Protein AF-A0A938EVN6-F1 (afdb_monomer_lite)

Radius of gyration: 15.22 Å; chains: 1; bounding box: 38×29×47 Å

Secondary structure (DSSP, 8-state):
-HHHHHHHHHHHHHHHHHHHHHHTT-HHHHHHHHHHHHHTT---HHHHHHHHHHHHHTT-HHHHHHHHHHHHHHSS-HHHHHHHHHHHHHHHHHHHHHHHH-

Sequence (102 aa):
MVLLLNSIEKVRNNEVKALLLIDKNRVENAEKLLLRNLRTGTDSVLTYDLLIRIYNQKKDYSSLVKTLNSGIRTTGKKVFYRKLKKTVILSKLFQDIEDLSS

Foldseek 3Di:
DVVVVVLVVLQVVLLVVLVVCVVVVVLVSSLVSLVVNVVVLDLDPSSLVSQLVSCVVVVVLVSNLVSLVVNLVRYPCNVVSVVVNVVSVVVVVVVVVVVVVD

Structure (mmCIF, N/CA/C/O backbone):
data_AF-A0A938EVN6-F1
#
_entry.id   AF-A0A938EVN6-F1
#
loop_
_atom_site.group_PDB
_atom_site.id
_atom_site.type_symbol
_atom_site.label_atom_id
_atom_site.label_alt_id
_atom_site.label_comp_id
_atom_site.label_asym_id
_atom_site.label_entity_id
_atom_site.label_seq_id
_atom_site.pdbx_PDB_ins_code
_atom_site.Cartn_x
_atom_site.Cartn_y
_atom_site.Cartn_z
_atom_site.occupancy
_atom_site.B_iso_or_equiv
_atom_site.auth_seq_id
_atom_site.auth_comp_id
_atom_site.auth_asym_id
_atom_site.auth_atom_id
_atom_site.pdbx_PDB_model_num
ATOM 1 N N . MET A 1 1 ? 21.010 1.126 -21.474 1.00 61.22 1 MET A N 1
ATOM 2 C CA . MET A 1 1 ? 19.654 1.656 -21.757 1.00 61.22 1 MET A CA 1
ATOM 3 C C . MET A 1 1 ? 18.580 0.560 -21.772 1.00 61.22 1 MET A C 1
ATOM 5 O O . MET A 1 1 ? 17.590 0.713 -21.074 1.00 61.22 1 MET A O 1
ATOM 9 N N . VAL A 1 2 ? 18.793 -0.573 -22.458 1.00 63.12 2 VAL A N 1
ATOM 10 C CA . VAL A 1 2 ? 17.824 -1.696 -22.549 1.00 63.12 2 VAL A CA 1
ATOM 11 C C . VAL A 1 2 ? 17.418 -2.294 -21.186 1.00 63.12 2 VAL A C 1
ATOM 13 O O . VAL A 1 2 ? 16.242 -2.537 -20.946 1.00 63.12 2 VAL A O 1
ATOM 16 N N . LEU A 1 3 ? 18.358 -2.456 -20.245 1.00 63.75 3 LEU A N 1
ATOM 17 C CA . LEU A 1 3 ? 18.066 -3.018 -18.912 1.00 63.75 3 LEU A CA 1
ATOM 18 C C . LEU A 1 3 ? 17.114 -2.154 -18.061 1.00 63.75 3 LEU A C 1
ATOM 20 O O . LEU A 1 3 ? 16.331 -2.696 -17.285 1.00 63.75 3 LEU A O 1
ATOM 24 N N . LEU A 1 4 ? 17.165 -0.826 -18.220 1.00 62.97 4 LEU A N 1
ATOM 25 C CA . LEU A 1 4 ? 16.283 0.113 -17.512 1.00 62.97 4 LEU A CA 1
ATOM 26 C C . LEU A 1 4 ? 14.866 0.114 -18.098 1.00 62.97 4 LEU A C 1
ATOM 28 O O . LEU A 1 4 ? 13.891 0.208 -17.362 1.00 62.97 4 LEU A O 1
ATOM 32 N N . LEU A 1 5 ? 14.737 -0.036 -19.418 1.00 65.88 5 LEU A N 1
ATOM 33 C CA . LEU A 1 5 ? 13.431 -0.154 -20.071 1.00 65.88 5 LEU A CA 1
ATOM 34 C C . LEU A 1 5 ? 12.709 -1.434 -19.625 1.00 65.88 5 LEU A C 1
ATOM 36 O O . LEU A 1 5 ? 11.546 -1.375 -19.224 1.00 65.88 5 LEU A O 1
ATOM 40 N N . ASN A 1 6 ? 13.435 -2.553 -19.561 1.00 73.75 6 ASN A N 1
ATOM 41 C CA . ASN A 1 6 ? 12.892 -3.835 -19.104 1.00 73.75 6 ASN A CA 1
ATOM 42 C C . ASN A 1 6 ? 12.433 -3.798 -17.633 1.00 73.75 6 ASN A C 1
ATOM 44 O O . ASN A 1 6 ? 11.465 -4.468 -17.265 1.00 73.75 6 ASN A O 1
ATOM 48 N N . SER A 1 7 ? 13.111 -3.033 -16.767 1.00 82.06 7 SER A N 1
ATOM 49 C CA . SER A 1 7 ? 12.720 -2.919 -15.357 1.00 82.06 7 SER A CA 1
ATOM 50 C C . SER A 1 7 ? 11.464 -2.063 -15.173 1.00 82.06 7 SER A C 1
ATOM 52 O O . SER A 1 7 ? 10.577 -2.455 -14.412 1.00 82.06 7 SER A O 1
ATOM 54 N N . ILE A 1 8 ? 11.337 -0.956 -15.911 1.00 88.69 8 ILE A N 1
ATOM 55 C CA . ILE A 1 8 ? 10.146 -0.092 -15.894 1.00 88.69 8 ILE A CA 1
ATOM 56 C C . ILE A 1 8 ? 8.918 -0.848 -16.413 1.00 88.69 8 ILE A C 1
ATOM 58 O O . ILE A 1 8 ? 7.848 -0.793 -15.803 1.00 88.69 8 ILE A O 1
ATOM 62 N N . GLU A 1 9 ? 9.063 -1.595 -17.507 1.00 92.88 9 GLU A N 1
ATOM 63 C CA . GLU A 1 9 ? 7.973 -2.397 -18.065 1.00 92.88 9 GLU A CA 1
ATOM 64 C C . GLU A 1 9 ? 7.508 -3.478 -17.080 1.00 92.88 9 GLU A C 1
ATOM 66 O O . GLU A 1 9 ? 6.310 -3.670 -16.862 1.00 92.88 9 GLU A O 1
ATOM 71 N N . LYS A 1 10 ? 8.450 -4.134 -16.394 1.00 94.69 10 LYS A N 1
ATOM 72 C CA . LYS A 1 10 ? 8.136 -5.117 -15.354 1.00 94.69 10 LYS A CA 1
ATOM 73 C C . LYS A 1 10 ? 7.366 -4.504 -14.182 1.00 94.69 10 LYS A C 1
ATOM 75 O O . LYS A 1 10 ? 6.420 -5.132 -13.706 1.00 94.69 10 LYS A O 1
ATOM 80 N N . VAL A 1 11 ? 7.740 -3.302 -13.734 1.00 96.69 11 VAL A N 1
ATOM 81 C CA . VAL A 1 11 ? 7.013 -2.569 -12.679 1.00 96.69 11 VAL A CA 1
ATOM 82 C C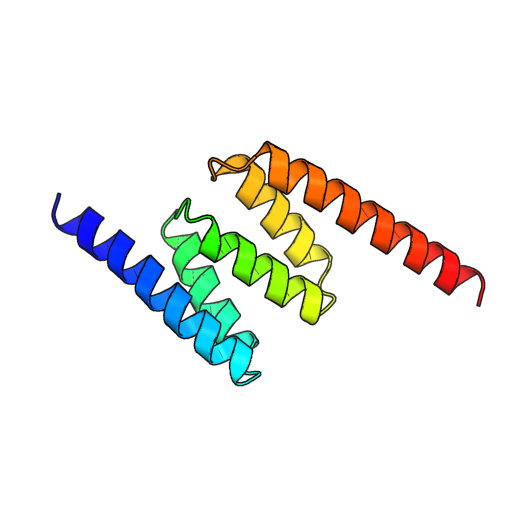 . VAL A 1 11 ? 5.564 -2.333 -13.101 1.00 96.69 11 VAL A C 1
ATOM 84 O O . VAL A 1 11 ? 4.657 -2.730 -12.367 1.00 96.69 11 VAL A O 1
ATOM 87 N N . ARG A 1 12 ? 5.342 -1.796 -14.307 1.00 96.00 12 ARG A N 1
ATOM 88 C CA . ARG A 1 12 ? 3.996 -1.529 -14.847 1.00 96.00 12 ARG A CA 1
ATOM 89 C C . ARG A 1 12 ? 3.164 -2.800 -15.001 1.00 96.00 12 ARG A C 1
ATOM 91 O O . ARG A 1 12 ? 2.007 -2.844 -14.593 1.00 96.00 12 ARG A O 1
ATOM 98 N N . ASN A 1 13 ? 3.764 -3.871 -15.516 1.00 96.88 13 ASN A N 1
ATOM 99 C CA . ASN A 1 13 ? 3.092 -5.164 -15.646 1.00 96.88 13 ASN A CA 1
ATOM 100 C C . ASN A 1 13 ? 2.676 -5.738 -14.285 1.00 96.88 13 ASN A C 1
ATOM 102 O O . ASN A 1 13 ? 1.601 -6.328 -14.160 1.00 96.88 13 ASN A O 1
ATOM 106 N N . ASN A 1 14 ? 3.504 -5.562 -13.254 1.00 97.81 14 ASN A N 1
ATOM 107 C CA . ASN A 1 14 ? 3.144 -5.957 -11.896 1.00 97.81 14 ASN A CA 1
ATOM 108 C C . ASN A 1 14 ? 2.001 -5.102 -11.333 1.00 97.81 14 ASN A C 1
ATOM 110 O O . ASN A 1 14 ? 1.137 -5.658 -10.665 1.00 97.81 14 ASN A O 1
ATOM 114 N N . GLU A 1 15 ? 1.956 -3.798 -11.619 1.00 98.25 15 GLU A N 1
ATOM 115 C CA . GLU A 1 15 ? 0.871 -2.900 -11.184 1.00 98.25 15 GLU A CA 1
ATOM 116 C C . GLU A 1 15 ? -0.472 -3.276 -11.816 1.00 98.25 15 GLU A C 1
ATOM 118 O O . GLU A 1 15 ? -1.467 -3.409 -11.105 1.00 98.25 15 GLU A O 1
ATOM 123 N N . VAL A 1 16 ? -0.494 -3.542 -13.126 1.00 98.19 16 VAL A N 1
ATOM 124 C CA . VAL A 1 16 ? -1.702 -4.008 -13.830 1.00 98.19 16 VAL A CA 1
ATOM 125 C C . VAL A 1 16 ? -2.180 -5.343 -13.257 1.00 98.19 16 VAL A C 1
ATOM 127 O O . VAL A 1 16 ? -3.361 -5.513 -12.957 1.00 98.19 16 VAL A O 1
ATOM 130 N N . LYS A 1 17 ? -1.265 -6.293 -13.034 1.00 98.19 17 LYS A N 1
ATOM 131 C CA . LYS A 1 17 ? -1.605 -7.573 -12.391 1.00 98.19 17 LYS A CA 1
ATOM 132 C C . LYS A 1 17 ? -2.115 -7.379 -10.964 1.00 98.19 17 LYS A C 1
ATOM 134 O O . LYS A 1 17 ? -3.046 -8.071 -10.563 1.00 98.19 17 LYS A O 1
ATOM 139 N N . ALA A 1 18 ? -1.521 -6.463 -10.201 1.00 98.12 18 ALA A N 1
ATOM 140 C CA . ALA A 1 18 ? -1.938 -6.167 -8.837 1.00 98.12 18 ALA A CA 1
ATOM 141 C C . ALA A 1 18 ? -3.353 -5.579 -8.798 1.00 98.12 18 ALA A C 1
ATOM 143 O O . ALA A 1 18 ? -4.150 -6.029 -7.982 1.00 98.12 18 ALA A O 1
ATOM 144 N N . LEU A 1 19 ? -3.697 -4.663 -9.710 1.00 97.94 19 LEU A N 1
ATOM 145 C CA . LEU A 1 19 ? -5.062 -4.146 -9.869 1.00 97.94 19 LEU A CA 1
ATOM 146 C C . LEU A 1 19 ? -6.075 -5.276 -10.095 1.00 97.94 19 LEU A C 1
ATOM 148 O O . LEU A 1 19 ? -7.019 -5.416 -9.322 1.00 97.94 19 LEU A O 1
ATOM 152 N N . LEU A 1 20 ? -5.815 -6.157 -11.066 1.00 97.81 20 LEU A N 1
ATOM 153 C CA . LEU A 1 20 ? -6.687 -7.307 -11.345 1.00 97.81 20 LEU A CA 1
ATOM 154 C C . LEU A 1 20 ? -6.814 -8.265 -10.151 1.00 97.81 20 LEU A C 1
ATOM 156 O O . LEU A 1 20 ? -7.847 -8.908 -9.968 1.00 97.81 20 LEU A O 1
ATOM 160 N N . LEU A 1 21 ? -5.754 -8.411 -9.352 1.00 97.88 21 LEU A N 1
ATOM 161 C CA . LEU A 1 21 ? -5.778 -9.228 -8.140 1.00 97.88 21 LEU A CA 1
ATOM 162 C C . LEU A 1 21 ? -6.587 -8.564 -7.022 1.00 97.88 21 LEU A C 1
ATOM 164 O O . LEU A 1 21 ? -7.320 -9.276 -6.339 1.00 97.88 21 LEU A O 1
ATOM 168 N N . ILE A 1 22 ? -6.494 -7.242 -6.857 1.00 96.75 22 ILE A N 1
ATOM 169 C CA . ILE A 1 22 ? -7.315 -6.474 -5.908 1.00 96.75 22 ILE A CA 1
ATOM 170 C C . ILE A 1 22 ? -8.799 -6.632 -6.257 1.00 96.75 22 ILE A C 1
ATOM 172 O O . ILE A 1 22 ? -9.583 -6.977 -5.377 1.00 96.75 22 ILE A O 1
ATOM 176 N N . ASP A 1 23 ? -9.171 -6.488 -7.531 1.00 95.75 23 ASP A N 1
ATOM 177 C CA . ASP A 1 23 ? -10.567 -6.627 -7.980 1.00 95.75 23 ASP A CA 1
ATOM 178 C C . ASP A 1 23 ? -11.116 -8.046 -7.760 1.00 95.75 23 ASP A C 1
ATOM 180 O O . ASP A 1 23 ? -12.298 -8.240 -7.492 1.00 95.75 23 ASP A O 1
ATOM 184 N N . LYS A 1 24 ? -10.240 -9.057 -7.806 1.00 96.88 24 LYS A N 1
ATOM 185 C CA . LYS A 1 24 ? -10.569 -10.458 -7.493 1.00 96.88 24 LYS A CA 1
ATOM 186 C C . LYS A 1 24 ? -10.477 -10.792 -5.999 1.00 96.88 24 LYS A C 1
ATOM 188 O O . LYS A 1 24 ? -10.473 -11.973 -5.651 1.00 96.88 24 LYS A O 1
ATOM 193 N N . ASN A 1 25 ? -10.346 -9.789 -5.131 1.00 94.69 25 ASN A N 1
ATOM 194 C CA . ASN A 1 25 ? -10.159 -9.928 -3.685 1.00 94.69 25 ASN A CA 1
ATOM 195 C C . ASN A 1 25 ? -8.956 -10.813 -3.281 1.00 94.69 25 ASN A C 1
ATOM 197 O O . ASN A 1 25 ? -8.940 -11.429 -2.221 1.00 94.69 25 ASN A O 1
ATOM 201 N N . ARG A 1 26 ? -7.921 -10.894 -4.129 1.00 96.56 26 ARG A N 1
ATOM 202 C CA . ARG A 1 26 ? -6.659 -11.619 -3.879 1.00 96.56 26 ARG A CA 1
ATOM 203 C C . ARG A 1 26 ? -5.571 -10.649 -3.417 1.00 96.56 26 ARG A C 1
ATOM 205 O O . ARG A 1 26 ? -4.504 -10.539 -4.033 1.00 96.56 26 ARG A O 1
ATOM 212 N N . VAL A 1 27 ? -5.873 -9.924 -2.348 1.00 96.25 27 VAL A N 1
ATOM 213 C CA . VAL A 1 27 ? -5.130 -8.750 -1.871 1.00 96.25 27 VAL A CA 1
ATOM 214 C C . VAL A 1 27 ? -3.688 -9.095 -1.474 1.00 96.25 27 VAL A C 1
ATOM 216 O O . VAL A 1 27 ? -2.764 -8.356 -1.810 1.00 96.25 27 VAL A O 1
ATOM 219 N N . GLU A 1 28 ? -3.443 -10.255 -0.867 1.00 96.81 28 GLU A N 1
ATOM 220 C CA . GLU A 1 28 ? -2.105 -10.700 -0.446 1.00 96.81 28 GLU A CA 1
ATOM 221 C C . GLU A 1 28 ? -1.179 -10.955 -1.642 1.00 96.81 28 GLU A C 1
ATOM 223 O O . GLU A 1 28 ? 0.030 -10.721 -1.584 1.00 96.81 28 GLU A O 1
ATOM 228 N N . ASN A 1 29 ? -1.738 -11.445 -2.750 1.00 97.56 29 ASN A N 1
ATOM 229 C CA . ASN A 1 29 ? -0.972 -11.676 -3.971 1.00 97.56 29 ASN A CA 1
ATOM 230 C C . ASN A 1 29 ? -0.636 -10.354 -4.666 1.00 97.56 29 ASN A C 1
ATOM 232 O O . ASN A 1 29 ? 0.481 -10.199 -5.167 1.00 97.56 29 ASN A O 1
ATOM 236 N N . ALA A 1 30 ? -1.572 -9.400 -4.657 1.00 97.94 30 ALA A N 1
ATOM 237 C CA . ALA A 1 30 ? -1.329 -8.046 -5.143 1.00 97.94 30 ALA A CA 1
ATOM 238 C C . ALA A 1 30 ? -0.213 -7.371 -4.332 1.00 97.94 30 ALA A C 1
ATOM 240 O O . ALA A 1 30 ? 0.752 -6.865 -4.907 1.00 97.94 30 ALA A O 1
ATOM 241 N N . GLU A 1 31 ? -0.283 -7.460 -3.003 1.00 98.31 31 GLU A N 1
ATOM 242 C CA . GLU A 1 31 ? 0.728 -6.924 -2.092 1.00 98.31 31 GLU A CA 1
ATOM 243 C C . GLU A 1 31 ? 2.122 -7.485 -2.406 1.00 98.31 31 GLU A C 1
ATOM 245 O O . GLU A 1 31 ? 3.073 -6.728 -2.607 1.00 98.31 31 GLU A O 1
ATOM 250 N N . LYS A 1 32 ? 2.248 -8.812 -2.543 1.00 98.00 32 LYS A N 1
ATOM 251 C CA . LYS A 1 32 ? 3.524 -9.466 -2.879 1.00 98.00 32 LYS A CA 1
ATOM 252 C C . LYS A 1 32 ? 4.124 -8.957 -4.191 1.00 98.00 32 LYS A C 1
ATOM 254 O O . LYS A 1 32 ? 5.346 -8.826 -4.276 1.00 98.00 32 LYS A O 1
ATOM 259 N N . LEU A 1 33 ? 3.308 -8.691 -5.214 1.00 97.19 33 LEU A N 1
ATOM 260 C CA . LEU A 1 33 ? 3.790 -8.140 -6.486 1.00 97.19 33 LEU A CA 1
ATOM 261 C C . LEU A 1 33 ? 4.308 -6.711 -6.322 1.00 97.19 33 LEU A C 1
ATOM 263 O O . LEU A 1 33 ? 5.404 -6.401 -6.786 1.00 97.19 33 LEU A O 1
ATOM 267 N N . LEU A 1 34 ? 3.568 -5.863 -5.617 1.00 98.12 34 LEU A N 1
ATOM 268 C CA . LEU A 1 34 ? 3.939 -4.462 -5.416 1.00 98.12 34 LEU A CA 1
ATOM 269 C C . LEU A 1 34 ? 5.174 -4.320 -4.516 1.00 98.12 34 LEU A C 1
ATOM 271 O O . LEU A 1 34 ? 6.056 -3.508 -4.788 1.00 98.12 34 LEU A O 1
ATOM 275 N N . LEU A 1 35 ? 5.324 -5.178 -3.505 1.00 97.75 35 LEU A N 1
ATOM 276 C CA . LEU A 1 35 ? 6.544 -5.232 -2.695 1.00 97.75 35 LEU A CA 1
ATOM 277 C C . LEU A 1 35 ? 7.774 -5.639 -3.520 1.00 97.75 35 LEU A C 1
ATOM 279 O O . LEU A 1 35 ? 8.881 -5.182 -3.230 1.00 97.75 35 LEU A O 1
ATOM 283 N N . ARG A 1 36 ? 7.615 -6.457 -4.571 1.00 96.38 36 ARG A N 1
ATOM 284 C CA . ARG A 1 36 ? 8.716 -6.746 -5.509 1.00 96.38 36 ARG A CA 1
ATOM 285 C C . ARG A 1 36 ? 9.114 -5.507 -6.307 1.00 96.38 36 ARG A C 1
ATOM 287 O O . ARG A 1 36 ? 10.309 -5.324 -6.512 1.00 96.38 36 ARG A O 1
ATOM 294 N N . ASN A 1 37 ? 8.165 -4.652 -6.695 1.00 96.50 37 ASN A N 1
ATOM 295 C CA . ASN A 1 37 ? 8.477 -3.370 -7.338 1.00 96.50 37 ASN A CA 1
ATOM 296 C C . ASN A 1 37 ? 9.279 -2.459 -6.396 1.00 96.50 37 ASN A C 1
ATOM 298 O O . ASN A 1 37 ? 10.275 -1.866 -6.802 1.00 96.50 37 ASN A O 1
ATOM 302 N N . LEU A 1 38 ? 8.907 -2.387 -5.114 1.00 94.81 38 LEU A N 1
ATOM 303 C CA . LEU A 1 38 ? 9.668 -1.589 -4.146 1.00 94.81 38 LEU A CA 1
ATOM 304 C C . LEU A 1 38 ? 11.115 -2.080 -3.985 1.00 94.81 38 LEU A C 1
ATOM 306 O O . LEU A 1 38 ? 12.028 -1.264 -3.871 1.00 94.81 38 LEU A O 1
ATOM 310 N N . ARG A 1 39 ? 11.353 -3.398 -4.035 1.00 93.44 39 ARG A N 1
ATOM 311 C CA . ARG A 1 39 ? 12.710 -3.980 -3.966 1.00 93.44 39 ARG A CA 1
ATOM 312 C C . ARG A 1 39 ? 13.597 -3.609 -5.153 1.00 93.44 39 ARG A C 1
ATOM 314 O O . ARG A 1 39 ? 14.812 -3.663 -5.016 1.00 93.44 39 ARG A O 1
ATOM 321 N N . THR A 1 40 ? 13.021 -3.229 -6.294 1.00 91.12 40 THR A N 1
ATOM 322 C CA . THR A 1 40 ? 13.795 -2.724 -7.439 1.00 91.12 40 THR A CA 1
ATOM 323 C C . THR A 1 40 ? 14.073 -1.223 -7.350 1.00 91.12 40 THR A C 1
ATOM 325 O O . THR A 1 40 ? 14.615 -0.664 -8.297 1.00 91.12 40 THR A O 1
ATOM 328 N N . GLY A 1 41 ? 13.686 -0.558 -6.255 1.00 89.31 41 GLY A N 1
ATOM 329 C CA . GLY A 1 41 ? 13.895 0.878 -6.066 1.00 89.31 41 GLY A CA 1
ATOM 330 C C . GLY A 1 41 ? 12.983 1.754 -6.926 1.00 89.31 41 GLY A C 1
ATOM 331 O O . GLY A 1 41 ? 13.380 2.857 -7.285 1.00 89.31 41 GLY A O 1
ATOM 332 N N . THR A 1 42 ? 11.789 1.270 -7.293 1.00 93.00 42 THR A N 1
ATOM 333 C CA . THR A 1 42 ? 10.855 2.064 -8.106 1.00 93.00 42 THR A CA 1
ATOM 334 C C . THR A 1 42 ? 10.422 3.352 -7.397 1.00 93.00 42 THR A C 1
ATOM 336 O O . THR A 1 42 ? 10.181 3.368 -6.189 1.00 93.00 42 THR A O 1
ATOM 339 N N . ASP A 1 43 ? 10.254 4.420 -8.170 1.00 94.38 43 ASP A N 1
ATOM 340 C CA . ASP A 1 43 ? 9.608 5.673 -7.777 1.00 94.38 43 ASP A CA 1
ATOM 341 C C . ASP A 1 43 ? 8.149 5.759 -8.269 1.00 94.38 43 ASP A C 1
ATOM 343 O O . ASP A 1 43 ? 7.510 6.811 -8.149 1.00 94.38 43 ASP A O 1
ATOM 347 N N . SER A 1 44 ? 7.605 4.656 -8.805 1.00 96.62 44 SER A N 1
ATOM 348 C CA . SER A 1 44 ? 6.268 4.624 -9.389 1.00 96.62 44 SER A CA 1
ATOM 349 C C . SER A 1 44 ? 5.199 4.956 -8.356 1.00 96.62 44 SER A C 1
ATOM 351 O O . SER A 1 44 ? 4.937 4.192 -7.425 1.00 96.62 44 SER A O 1
ATOM 353 N N . VAL A 1 45 ? 4.533 6.090 -8.569 1.00 97.31 45 VAL A N 1
ATOM 354 C CA . VAL A 1 45 ? 3.428 6.571 -7.734 1.00 97.31 45 VAL A CA 1
ATOM 355 C C . VAL A 1 45 ? 2.320 5.521 -7.630 1.00 97.31 45 VAL A C 1
ATOM 357 O O . VAL A 1 45 ? 1.843 5.269 -6.529 1.00 97.31 45 VAL A O 1
ATOM 360 N N . LEU A 1 46 ? 1.988 4.840 -8.733 1.00 97.62 46 LEU A N 1
ATOM 361 C CA . LEU A 1 46 ? 0.923 3.838 -8.749 1.00 97.62 46 LEU A CA 1
ATOM 362 C C . LEU A 1 46 ? 1.239 2.646 -7.834 1.00 97.62 46 LEU A C 1
ATOM 364 O O . LEU A 1 46 ? 0.357 2.178 -7.118 1.00 97.62 46 LEU A O 1
ATOM 368 N N . THR A 1 47 ? 2.494 2.186 -7.786 1.00 98.31 47 THR A N 1
ATOM 369 C CA . THR A 1 47 ? 2.903 1.121 -6.857 1.00 98.31 47 THR A CA 1
ATOM 370 C C . THR A 1 47 ? 2.615 1.511 -5.402 1.00 98.31 47 THR A C 1
ATOM 372 O O . THR A 1 47 ? 2.075 0.704 -4.641 1.00 98.31 47 THR A O 1
ATOM 375 N N . TYR A 1 48 ? 2.944 2.746 -5.010 1.00 98.50 48 TYR A N 1
ATOM 376 C CA . TYR A 1 48 ? 2.685 3.243 -3.656 1.00 98.50 48 TYR A CA 1
ATOM 377 C C . TYR A 1 48 ? 1.189 3.422 -3.379 1.00 98.50 48 TYR A C 1
ATOM 379 O O . TYR A 1 48 ? 0.725 2.989 -2.324 1.00 98.50 48 TYR A O 1
ATOM 387 N N . ASP A 1 49 ? 0.430 3.990 -4.317 1.00 98.31 49 ASP A N 1
ATOM 388 C CA . ASP A 1 49 ? -1.018 4.192 -4.177 1.00 98.31 49 ASP A CA 1
ATOM 389 C C . ASP A 1 49 ? -1.769 2.863 -4.009 1.00 98.31 49 ASP A C 1
ATOM 391 O O . ASP A 1 49 ? -2.653 2.741 -3.156 1.00 98.31 49 ASP A O 1
ATOM 395 N N . LEU A 1 50 ? -1.385 1.829 -4.762 1.00 98.31 50 LEU A N 1
ATOM 396 C CA . LEU A 1 50 ? -1.984 0.501 -4.631 1.00 98.31 50 LEU A CA 1
ATOM 397 C C . LEU A 1 50 ? -1.653 -0.150 -3.284 1.00 98.31 50 LEU A C 1
ATOM 399 O O . LEU A 1 50 ? -2.542 -0.727 -2.660 1.00 98.31 50 LEU A O 1
ATOM 403 N N . LEU A 1 51 ? -0.417 -0.022 -2.792 1.00 98.44 51 LEU A N 1
ATOM 404 C CA . LEU A 1 51 ? -0.058 -0.506 -1.453 1.00 98.44 51 LEU A CA 1
ATOM 405 C C . LEU A 1 51 ? -0.825 0.238 -0.355 1.00 98.44 51 LEU A C 1
ATOM 407 O O . LEU A 1 51 ? -1.317 -0.389 0.579 1.00 98.44 51 LEU A O 1
ATOM 411 N N . ILE A 1 52 ? -0.986 1.556 -0.483 1.00 98.25 52 ILE A N 1
ATOM 412 C CA . ILE A 1 52 ? -1.803 2.372 0.428 1.00 98.25 52 ILE A CA 1
ATOM 413 C C . ILE A 1 52 ? -3.244 1.859 0.457 1.00 98.25 52 ILE A C 1
ATOM 415 O O . ILE A 1 52 ? -3.786 1.639 1.540 1.00 98.25 52 ILE A O 1
ATOM 419 N N . ARG A 1 53 ? -3.850 1.607 -0.711 1.00 97.12 53 ARG A N 1
ATOM 420 C CA . ARG A 1 53 ? -5.207 1.047 -0.812 1.00 97.12 53 ARG A CA 1
ATOM 421 C C . ARG A 1 53 ? -5.312 -0.310 -0.115 1.00 97.12 53 ARG A C 1
ATOM 423 O O . ARG A 1 53 ? -6.235 -0.513 0.670 1.00 97.12 53 ARG A O 1
ATOM 430 N N . ILE A 1 54 ? -4.357 -1.204 -0.369 1.00 97.94 54 ILE A N 1
ATOM 431 C CA . ILE A 1 54 ? -4.295 -2.535 0.249 1.00 97.94 54 ILE A CA 1
ATOM 432 C C . ILE A 1 54 ? -4.208 -2.426 1.775 1.00 97.94 54 ILE A C 1
ATOM 434 O O . ILE A 1 54 ? -5.009 -3.035 2.483 1.00 97.94 54 ILE A O 1
ATOM 438 N N . TYR A 1 55 ? -3.265 -1.642 2.297 1.00 98.06 55 TYR A N 1
ATOM 439 C CA . TYR A 1 55 ? -3.064 -1.536 3.742 1.00 98.06 55 TYR A CA 1
ATOM 440 C C . TYR A 1 55 ? -4.228 -0.847 4.446 1.00 98.06 55 TYR A C 1
ATOM 442 O O . TYR A 1 55 ? -4.592 -1.252 5.549 1.00 98.06 55 TYR A O 1
ATOM 450 N N . ASN A 1 56 ? -4.870 0.118 3.788 1.00 95.12 56 ASN A N 1
ATOM 451 C CA . ASN A 1 56 ? -6.100 0.714 4.289 1.00 95.12 56 ASN A CA 1
ATOM 452 C C . ASN A 1 56 ? -7.243 -0.316 4.365 1.00 95.12 56 ASN A C 1
ATOM 454 O O . ASN A 1 56 ? -7.902 -0.418 5.395 1.00 95.12 56 ASN A O 1
ATOM 458 N N . GLN A 1 57 ? -7.437 -1.136 3.323 1.00 94.06 57 GLN A N 1
ATOM 459 C CA . GLN A 1 57 ? -8.454 -2.200 3.313 1.00 94.06 57 GLN A CA 1
ATOM 460 C C . GLN A 1 57 ? -8.209 -3.246 4.411 1.00 94.06 57 GLN A C 1
ATOM 462 O O . GLN A 1 57 ? -9.148 -3.678 5.073 1.00 94.06 57 GLN A O 1
ATOM 467 N N . LYS A 1 58 ? -6.947 -3.629 4.636 1.00 95.06 58 LYS A N 1
ATOM 468 C CA . LYS A 1 58 ? -6.552 -4.582 5.689 1.00 95.06 58 LYS A CA 1
ATOM 469 C C . LYS A 1 58 ? -6.603 -3.986 7.101 1.00 95.06 58 LYS A C 1
ATOM 471 O O . LYS A 1 58 ? -6.336 -4.709 8.056 1.00 95.06 58 LYS A O 1
ATOM 476 N N . LYS A 1 59 ? -6.887 -2.682 7.239 1.00 93.88 59 LYS A N 1
ATOM 477 C CA . LYS A 1 59 ? -6.727 -1.912 8.486 1.00 93.88 59 LYS A CA 1
ATOM 478 C C . LYS A 1 59 ? -5.320 -2.056 9.099 1.00 93.88 59 LYS A C 1
ATOM 480 O O . LYS A 1 59 ? -5.141 -1.945 10.309 1.00 93.88 59 LYS A O 1
ATOM 485 N N . ASP A 1 60 ? -4.302 -2.280 8.264 1.00 96.75 60 ASP A N 1
ATOM 486 C CA . ASP A 1 60 ? -2.901 -2.371 8.684 1.00 96.75 60 ASP A CA 1
ATOM 487 C C . ASP A 1 60 ? -2.267 -0.973 8.690 1.00 96.75 60 ASP A C 1
ATOM 489 O O . ASP A 1 60 ? -1.576 -0.546 7.757 1.00 96.75 60 ASP A O 1
ATOM 493 N N . TYR A 1 61 ? -2.523 -0.239 9.771 1.00 95.06 61 TYR A N 1
ATOM 494 C CA . TYR A 1 61 ? -2.052 1.135 9.942 1.00 95.06 61 TYR A CA 1
ATOM 495 C C . TYR A 1 61 ? -0.522 1.255 9.963 1.00 95.06 61 TYR A C 1
ATOM 497 O O . TYR A 1 61 ? 0.029 2.247 9.478 1.00 95.06 61 TYR A O 1
ATOM 505 N N . SER A 1 62 ? 0.182 0.246 10.484 1.00 95.94 62 SER A N 1
ATOM 506 C CA . SER A 1 62 ? 1.647 0.260 10.563 1.00 95.94 62 SER A CA 1
ATOM 507 C C . SER A 1 62 ? 2.259 0.238 9.166 1.00 95.94 62 SER A C 1
ATOM 509 O O . SER A 1 62 ? 3.078 1.100 8.819 1.00 95.94 62 SER A O 1
ATOM 511 N N . SER A 1 63 ? 1.818 -0.702 8.327 1.00 98.12 63 SER A N 1
ATOM 512 C CA . SER A 1 63 ? 2.295 -0.813 6.948 1.00 98.12 63 SER A CA 1
ATOM 513 C C . SER A 1 63 ? 1.842 0.366 6.089 1.00 98.12 63 SER A C 1
ATOM 515 O O . SER A 1 63 ? 2.624 0.867 5.274 1.00 98.12 63 SER A O 1
ATOM 517 N N . LEU A 1 64 ? 0.636 0.889 6.323 1.00 98.12 64 LEU A N 1
ATOM 518 C CA . LEU A 1 64 ? 0.126 2.089 5.661 1.00 98.12 64 LEU A CA 1
ATOM 519 C C . LEU A 1 64 ? 1.035 3.305 5.911 1.00 98.12 64 LEU A C 1
ATOM 521 O O . LEU A 1 64 ? 1.508 3.939 4.964 1.00 98.12 64 LEU A O 1
ATOM 525 N N . VAL A 1 65 ? 1.357 3.601 7.175 1.00 98.00 65 VAL A N 1
ATOM 526 C CA . VAL A 1 65 ? 2.228 4.735 7.535 1.00 98.00 65 VAL A CA 1
ATOM 527 C C . VAL A 1 65 ? 3.649 4.543 7.004 1.00 98.00 65 VAL A C 1
ATOM 529 O O . VAL A 1 65 ? 4.253 5.500 6.505 1.00 98.00 65 VAL A O 1
ATOM 532 N N . LYS A 1 66 ? 4.194 3.320 7.064 1.00 98.00 66 LYS A N 1
ATOM 533 C CA . LYS A 1 66 ? 5.502 3.000 6.466 1.00 98.00 66 LYS A CA 1
ATOM 534 C C . LYS A 1 66 ? 5.506 3.269 4.961 1.00 98.00 66 LYS A C 1
ATOM 536 O O . LYS A 1 66 ? 6.425 3.922 4.469 1.00 98.00 66 LYS A O 1
ATOM 541 N N . THR A 1 67 ? 4.464 2.846 4.254 1.00 98.25 67 THR A N 1
ATOM 542 C CA . THR A 1 67 ? 4.321 3.046 2.804 1.00 98.25 67 THR A CA 1
ATOM 543 C C . THR A 1 67 ? 4.233 4.526 2.450 1.00 98.25 67 THR A C 1
ATOM 545 O O . THR A 1 67 ? 4.963 4.986 1.573 1.00 98.25 67 THR A O 1
ATOM 548 N N . LEU A 1 68 ? 3.436 5.303 3.188 1.00 98.19 68 LEU A N 1
ATOM 549 C CA . LEU A 1 68 ? 3.343 6.757 3.020 1.00 98.19 68 LEU A CA 1
ATOM 550 C C . LEU A 1 68 ? 4.694 7.446 3.244 1.00 98.19 68 LEU A C 1
ATOM 552 O O . LEU A 1 68 ? 5.103 8.291 2.450 1.00 98.19 68 LEU A O 1
ATOM 556 N N . ASN A 1 69 ? 5.424 7.067 4.296 1.00 98.06 69 ASN A N 1
ATOM 557 C CA . ASN A 1 69 ? 6.762 7.602 4.558 1.00 98.06 69 ASN A CA 1
ATOM 558 C C . ASN A 1 69 ? 7.748 7.282 3.431 1.00 98.06 69 ASN A C 1
ATOM 560 O O . ASN A 1 69 ? 8.581 8.130 3.108 1.00 98.06 69 ASN A O 1
ATOM 564 N N . SER A 1 70 ? 7.673 6.086 2.851 1.00 97.25 70 SER A N 1
ATOM 565 C CA . SER A 1 70 ? 8.487 5.717 1.694 1.00 97.25 70 SER A CA 1
ATOM 566 C C . SER A 1 70 ? 8.101 6.543 0.467 1.00 97.25 70 SER A C 1
ATOM 568 O O . SER A 1 70 ? 8.979 7.164 -0.127 1.00 97.25 70 SER A O 1
ATOM 570 N N . GLY A 1 71 ? 6.804 6.675 0.166 1.00 97.19 71 GLY A N 1
ATOM 571 C CA . GLY A 1 71 ? 6.310 7.478 -0.956 1.00 97.19 71 GLY A CA 1
ATOM 572 C C . GLY A 1 71 ? 6.712 8.958 -0.875 1.00 97.19 71 GLY A C 1
ATOM 573 O O . GLY A 1 71 ? 7.041 9.570 -1.891 1.00 97.19 71 GLY A O 1
ATOM 574 N N . ILE A 1 72 ? 6.779 9.534 0.334 1.00 97.81 72 ILE A N 1
ATOM 575 C CA . ILE A 1 72 ? 7.292 10.900 0.574 1.00 97.81 72 ILE A CA 1
ATOM 576 C C . ILE A 1 72 ? 8.777 11.038 0.203 1.00 97.81 72 ILE A C 1
ATOM 578 O O . ILE A 1 72 ? 9.206 12.119 -0.206 1.00 97.81 72 ILE A O 1
ATOM 582 N N . ARG A 1 73 ? 9.582 9.986 0.387 1.00 96.94 73 ARG A N 1
ATOM 583 C CA . ARG A 1 73 ? 11.028 10.031 0.122 1.00 96.94 73 ARG A CA 1
ATOM 584 C C . ARG A 1 73 ? 11.336 9.822 -1.353 1.00 96.94 73 ARG A C 1
ATOM 586 O O . ARG A 1 73 ? 12.170 10.549 -1.887 1.00 96.94 73 ARG A O 1
ATOM 593 N N . THR A 1 74 ? 10.674 8.857 -1.983 1.00 95.25 74 THR A N 1
ATOM 594 C CA . THR A 1 74 ? 11.067 8.334 -3.298 1.00 95.25 74 THR A CA 1
ATOM 595 C C . THR A 1 74 ? 10.334 8.987 -4.463 1.00 95.25 74 THR A C 1
ATOM 597 O O . THR A 1 74 ? 10.934 9.195 -5.508 1.00 95.25 74 THR A O 1
ATOM 600 N N . THR A 1 75 ? 9.061 9.348 -4.301 1.00 94.69 75 THR A N 1
ATOM 601 C CA . THR A 1 75 ? 8.243 9.813 -5.432 1.00 94.69 75 THR A CA 1
ATOM 602 C C . THR A 1 75 ? 8.291 11.333 -5.624 1.00 94.69 75 THR A C 1
ATOM 604 O O . THR A 1 75 ? 8.599 12.103 -4.707 1.00 94.69 75 THR A O 1
ATOM 607 N N . GLY A 1 76 ? 7.849 11.795 -6.798 1.00 94.38 76 GLY A N 1
ATOM 608 C CA . GLY A 1 76 ? 7.585 13.214 -7.067 1.00 94.38 76 GLY A CA 1
ATOM 609 C C . GLY A 1 76 ? 6.351 13.793 -6.348 1.00 94.38 76 GLY A C 1
ATOM 610 O O . GLY A 1 76 ? 6.149 15.004 -6.356 1.00 94.38 76 GLY A O 1
ATOM 611 N N . LYS A 1 77 ? 5.516 12.972 -5.688 1.00 95.88 77 LYS A N 1
ATOM 612 C CA . LYS A 1 77 ? 4.229 13.380 -5.077 1.00 95.88 77 LYS A CA 1
ATOM 613 C C . LYS A 1 77 ? 4.328 13.624 -3.563 1.00 95.88 77 LYS A C 1
ATOM 615 O O . LYS A 1 77 ? 3.386 13.392 -2.807 1.00 95.88 77 LYS A O 1
ATOM 620 N N . LYS A 1 78 ? 5.462 14.153 -3.095 1.00 95.81 78 LYS A N 1
ATOM 621 C CA . LYS A 1 78 ? 5.785 14.308 -1.659 1.00 95.81 78 LYS A CA 1
ATOM 622 C C . LYS A 1 78 ? 4.722 15.065 -0.858 1.00 95.81 78 LYS A C 1
ATOM 624 O O . LYS A 1 78 ? 4.365 14.653 0.243 1.00 95.81 78 LYS A O 1
ATOM 629 N N . VAL A 1 79 ? 4.218 16.178 -1.398 1.00 97.50 79 VAL A N 1
ATOM 630 C CA . VAL A 1 79 ? 3.211 17.019 -0.723 1.00 97.50 79 VAL A CA 1
ATOM 631 C C . VAL A 1 79 ? 1.893 16.268 -0.548 1.00 97.50 79 VAL A C 1
ATOM 633 O O . VAL A 1 79 ? 1.298 16.335 0.527 1.00 97.50 79 VAL A O 1
ATOM 636 N N . PHE A 1 80 ? 1.470 15.517 -1.567 1.00 97.44 80 PHE A N 1
ATOM 637 C CA . PHE A 1 80 ? 0.266 14.692 -1.512 1.00 97.44 80 PHE A CA 1
ATOM 638 C C . PHE A 1 80 ? 0.375 13.636 -0.408 1.00 97.44 80 PHE A C 1
ATOM 640 O O . PHE A 1 80 ? -0.450 13.627 0.504 1.00 97.44 80 PHE A O 1
ATOM 647 N N . TYR A 1 81 ? 1.447 12.838 -0.397 1.00 98.00 81 TYR A N 1
ATOM 648 C CA . TYR A 1 81 ? 1.624 11.803 0.625 1.00 98.00 81 TYR A CA 1
ATOM 649 C C . TYR A 1 81 ? 1.777 12.362 2.044 1.00 98.00 81 TYR A C 1
ATOM 651 O O . TYR A 1 81 ? 1.298 11.753 2.998 1.00 98.00 81 TYR A O 1
ATOM 659 N N . ARG A 1 82 ? 2.386 13.546 2.212 1.00 98.19 82 ARG A N 1
ATOM 660 C CA . ARG A 1 82 ? 2.423 14.234 3.515 1.00 98.19 82 ARG A CA 1
ATOM 661 C C . ARG A 1 82 ? 1.026 14.602 4.005 1.00 98.19 82 ARG A C 1
ATOM 663 O O . ARG A 1 82 ? 0.744 14.405 5.184 1.00 98.19 82 ARG A O 1
ATOM 670 N N . LYS A 1 83 ? 0.173 15.141 3.128 1.00 98.12 83 LYS A N 1
ATOM 671 C CA . LYS A 1 83 ? -1.220 15.466 3.469 1.00 98.12 83 LYS A CA 1
ATOM 672 C C . LYS A 1 83 ? -1.994 14.196 3.814 1.00 98.12 83 LYS A C 1
ATOM 674 O O . LYS A 1 83 ? -2.552 14.123 4.901 1.00 98.12 83 LYS A O 1
ATOM 679 N N . LEU A 1 84 ? -1.915 13.176 2.960 1.00 97.56 84 LEU A N 1
ATOM 680 C CA . L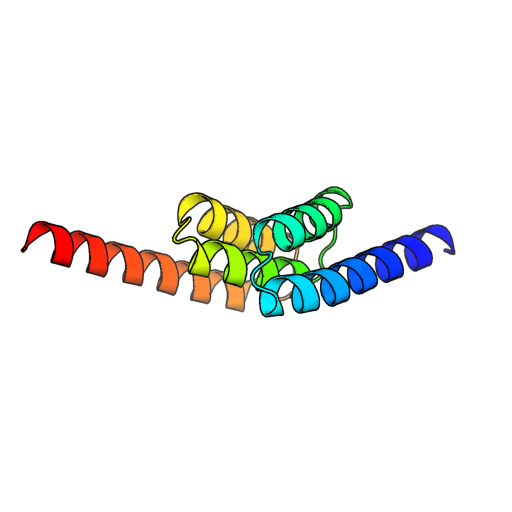EU A 1 84 ? -2.596 11.901 3.174 1.00 97.56 84 LEU A CA 1
ATOM 681 C C . LEU A 1 84 ? -2.173 11.231 4.490 1.00 97.56 84 LEU A C 1
ATOM 683 O O . LEU A 1 84 ? -3.023 10.773 5.244 1.00 97.56 84 LEU A O 1
ATOM 687 N N . LYS A 1 85 ? -0.878 11.254 4.829 1.00 97.75 85 LYS A N 1
ATOM 688 C CA . LYS A 1 85 ? -0.383 10.754 6.120 1.00 97.75 85 LYS A CA 1
ATOM 689 C C . LYS A 1 85 ? -1.011 11.472 7.311 1.00 97.75 85 LYS A C 1
ATOM 691 O O . LYS A 1 85 ? -1.379 10.809 8.275 1.00 97.75 85 LYS A O 1
ATOM 696 N N . LYS A 1 86 ? -1.123 12.803 7.263 1.00 97.81 86 LYS A N 1
ATOM 697 C CA . LYS A 1 86 ? -1.776 13.565 8.337 1.00 97.81 86 LYS A CA 1
ATOM 698 C C . LYS A 1 86 ? -3.237 13.147 8.485 1.00 97.81 86 LYS A C 1
ATOM 700 O O . LYS A 1 86 ? -3.663 12.894 9.603 1.00 97.81 86 LYS A O 1
ATOM 705 N N . THR A 1 87 ? -3.959 13.012 7.371 1.00 96.75 87 THR A N 1
ATOM 706 C CA . THR A 1 87 ? -5.352 12.546 7.367 1.00 96.75 87 THR A CA 1
ATOM 707 C C . THR A 1 87 ? -5.481 11.158 7.990 1.00 96.75 87 THR A C 1
ATOM 709 O O . THR A 1 87 ? -6.263 10.995 8.913 1.00 96.75 87 THR A O 1
ATOM 712 N N . VAL A 1 88 ? -4.663 10.189 7.566 1.00 96.00 88 VAL A N 1
ATOM 713 C CA . VAL A 1 88 ? -4.685 8.817 8.107 1.00 96.00 88 VAL A CA 1
ATOM 714 C C .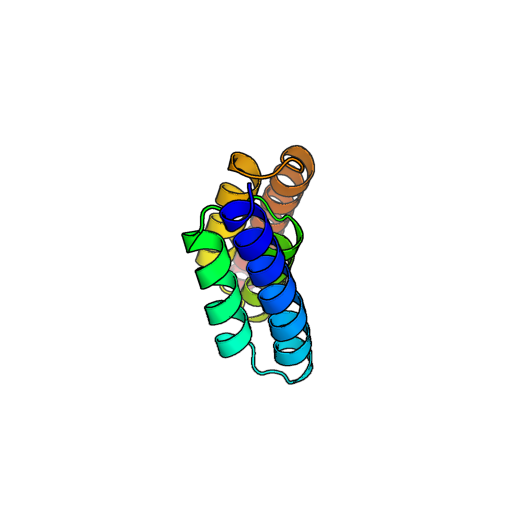 VAL A 1 88 ? -4.433 8.791 9.618 1.00 96.00 88 VAL A C 1
ATOM 716 O O . VAL A 1 88 ? -5.137 8.092 10.340 1.00 96.00 88 VAL A O 1
ATOM 719 N N . ILE A 1 89 ? -3.449 9.555 10.105 1.00 95.62 89 ILE A N 1
ATOM 720 C CA . ILE A 1 89 ? -3.136 9.621 11.542 1.00 95.62 89 ILE A CA 1
ATOM 721 C C . ILE A 1 89 ? -4.303 10.229 12.323 1.00 95.62 89 ILE A C 1
ATOM 723 O O . ILE A 1 89 ? -4.690 9.677 13.348 1.00 95.62 89 ILE A O 1
ATOM 727 N N . LEU A 1 90 ? -4.872 11.336 11.837 1.00 96.50 90 LEU A N 1
ATOM 728 C CA . LEU A 1 90 ? -6.014 11.982 12.486 1.00 96.50 90 LEU A CA 1
ATOM 729 C C . LEU A 1 90 ? -7.231 11.054 12.527 1.00 96.50 90 LEU A C 1
ATOM 731 O O . LEU A 1 90 ? -7.826 10.897 13.584 1.00 96.50 90 LEU A O 1
ATOM 735 N N . SER A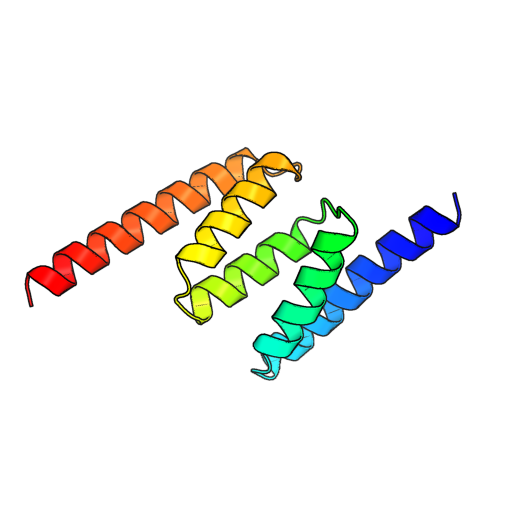 1 91 ? -7.564 10.393 11.416 1.00 94.25 91 SER A N 1
ATOM 736 C CA . SER A 1 91 ? -8.679 9.441 11.366 1.00 94.25 91 SER A CA 1
ATOM 737 C C . SER A 1 91 ? -8.503 8.285 12.350 1.00 94.25 91 SER A C 1
ATOM 739 O O . SER A 1 91 ? -9.464 7.907 13.009 1.00 94.25 91 SER A O 1
ATO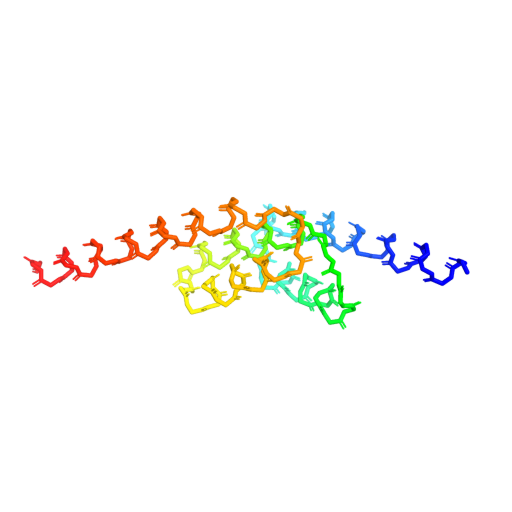M 741 N N . LYS A 1 92 ? -7.284 7.742 12.492 1.00 93.56 92 LYS A N 1
ATOM 742 C CA . LYS A 1 92 ? -7.027 6.681 13.474 1.00 93.56 92 LYS A CA 1
ATOM 743 C C . LYS A 1 92 ? -7.145 7.191 14.911 1.00 93.56 92 LYS A C 1
ATOM 745 O O . LYS A 1 92 ? -7.744 6.511 15.730 1.00 93.56 92 LYS A O 1
ATOM 750 N N . LEU A 1 93 ? -6.642 8.393 15.196 1.00 95.12 93 LEU A N 1
ATOM 751 C CA . LEU A 1 93 ? -6.777 9.001 16.519 1.00 95.12 93 LEU A CA 1
ATOM 752 C C . LEU A 1 93 ? -8.249 9.186 16.914 1.00 95.12 93 LEU A C 1
ATOM 754 O O . LEU A 1 93 ? -8.609 8.864 18.038 1.00 95.12 93 LEU A O 1
ATOM 758 N N . PHE A 1 94 ? -9.093 9.674 15.999 1.00 95.56 94 PHE A N 1
ATOM 759 C CA . PHE A 1 94 ? -10.529 9.803 16.263 1.00 95.56 94 PHE A CA 1
ATOM 760 C C . PHE A 1 94 ? -11.182 8.449 16.543 1.00 95.56 94 PHE A C 1
ATOM 762 O O . PHE A 1 94 ? -11.878 8.329 17.544 1.00 95.56 94 PHE A O 1
ATOM 769 N N . GLN A 1 95 ? -10.886 7.428 15.732 1.00 93.50 95 GLN A N 1
ATOM 770 C CA . GLN A 1 95 ? -11.389 6.074 15.972 1.00 93.50 95 GLN A CA 1
ATOM 771 C C . GLN A 1 95 ? -10.968 5.546 17.350 1.00 93.50 95 GLN A C 1
ATOM 773 O O . GLN A 1 95 ? -11.791 4.998 18.067 1.00 93.50 95 GLN A O 1
ATOM 778 N N . ASP A 1 96 ? -9.703 5.731 17.737 1.00 93.81 96 ASP A N 1
ATOM 779 C CA . ASP A 1 96 ? -9.204 5.257 19.033 1.00 93.81 96 ASP A CA 1
ATOM 780 C C . ASP A 1 96 ? -9.881 5.978 20.210 1.00 93.81 96 ASP A C 1
ATOM 782 O O . ASP A 1 96 ? -10.117 5.371 21.249 1.00 93.81 96 ASP A O 1
ATOM 786 N N . ILE A 1 97 ? -10.213 7.264 20.057 1.00 96.31 97 ILE A N 1
ATOM 787 C CA . ILE A 1 97 ? -10.967 8.022 21.065 1.00 96.31 97 ILE A CA 1
ATOM 788 C C . ILE A 1 97 ? -12.411 7.512 21.162 1.00 96.31 97 ILE A C 1
ATOM 790 O O . ILE A 1 97 ? -12.914 7.338 22.270 1.00 96.31 97 ILE A O 1
ATOM 794 N N . GLU A 1 98 ? -13.070 7.261 20.028 1.00 95.50 98 GLU A N 1
ATOM 795 C CA . GLU A 1 98 ? -14.430 6.706 19.989 1.00 95.50 98 GLU A CA 1
ATOM 796 C C . GLU A 1 98 ? -14.487 5.313 20.631 1.00 95.50 98 GLU A C 1
ATOM 798 O O . GLU A 1 98 ? -15.350 5.058 21.477 1.00 95.50 98 GLU A O 1
ATOM 803 N N . ASP A 1 99 ? -13.519 4.451 20.307 1.00 93.50 99 ASP A N 1
ATOM 804 C CA . ASP A 1 99 ? -13.390 3.099 20.857 1.00 93.50 99 ASP A CA 1
ATOM 805 C C . ASP A 1 99 ? -13.163 3.114 22.385 1.00 93.50 99 ASP A C 1
ATOM 807 O O . ASP A 1 99 ? -13.584 2.190 23.072 1.00 93.50 99 ASP A O 1
ATOM 811 N N . LEU A 1 100 ? -12.525 4.157 22.939 1.00 93.44 100 LEU A N 1
ATOM 812 C CA . LEU A 1 100 ? -12.356 4.345 24.392 1.00 93.44 100 LEU A CA 1
ATOM 813 C C . LEU A 1 100 ? -13.622 4.854 25.099 1.00 93.44 100 LEU A C 1
ATOM 815 O O . LEU A 1 100 ? -13.717 4.758 26.322 1.00 93.44 100 LEU A O 1
ATOM 819 N N . SER A 1 101 ? -14.546 5.458 24.352 1.00 87.38 101 SER A N 1
ATOM 820 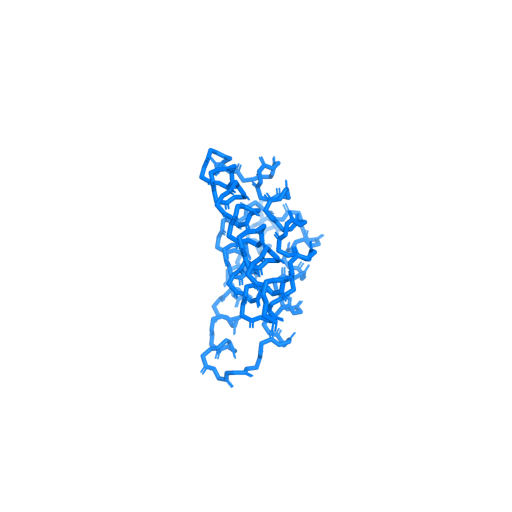C CA . SER A 1 101 ? -15.792 6.035 24.875 1.00 87.38 101 SER A CA 1
ATOM 821 C C . SER A 1 101 ? -17.003 5.098 24.786 1.00 87.38 101 SER A C 1
ATOM 823 O O . SER A 1 101 ? -18.078 5.460 25.267 1.00 87.38 101 SER A O 1
ATOM 825 N N . SER A 1 102 ? -16.819 3.925 24.170 1.00 68.88 102 SER A N 1
ATOM 826 C CA . SER A 1 102 ? -17.820 2.861 23.992 1.00 68.88 102 SER A CA 1
ATOM 827 C C . SER A 1 102 ? -17.658 1.767 25.044 1.00 68.88 102 SER A C 1
ATOM 829 O O . SER A 1 102 ? -18.696 1.208 25.461 1.00 68.88 102 SER A O 1
#

pLDDT: mean 94.03, std 8.17, range [61.22, 98.5]